Protein AF-A0A6N7W772-F1 (afdb_monomer_lite)

Radius of gyration: 26.62 Å; chains: 1; bounding box: 59×21×72 Å

pLDDT: mean 86.13, std 7.12, range [49.28, 94.75]

Foldseek 3Di:
DDWDKDKAADFDDQWDDDPFKIKGKDDWDWDQDPVRDIIIIIIIDMDTPVVVVVVVVVCPDPVNVVVVVVVVVVVVVVVVVVVVVVVVVVVVVVVVVVVVVVVVVVVVVVVVD

Secondary structure (DSSP, 8-state):
---EEEEESSPPPSEEE-SSEEEEEEEEEEEE-TTS-EEEEEEEEEEEHHHHHHHHHHHTSHHHHHHHHHHHHHHHHHHHHHHHHHHHHHHHHHHHHHHHHHHHHHHHHHTT-

Structure (mmCIF, N/CA/C/O backbone):
data_AF-A0A6N7W772-F1
#
_entry.id   AF-A0A6N7W772-F1
#
loop_
_atom_site.group_PDB
_atom_site.id
_atom_site.type_symbol
_atom_site.label_atom_id
_atom_site.label_alt_id
_atom_site.label_comp_id
_atom_site.label_asym_id
_atom_site.label_entity_id
_atom_site.label_seq_id
_atom_site.pdbx_PDB_ins_code
_atom_site.Cartn_x
_atom_site.Cartn_y
_atom_site.Cartn_z
_atom_site.occupancy
_atom_site.B_iso_or_equiv
_atom_site.auth_seq_id
_atom_site.auth_comp_id
_atom_site.auth_asym_id
_atom_site.auth_atom_id
_atom_site.pdbx_PDB_model_num
ATOM 1 N N . MET A 1 1 ? -3.719 -13.166 11.647 1.00 60.56 1 MET A N 1
ATOM 2 C CA . MET A 1 1 ? -4.824 -12.605 10.830 1.00 60.56 1 MET A CA 1
ATOM 3 C C . MET A 1 1 ? -4.347 -12.460 9.389 1.00 60.56 1 MET A C 1
ATOM 5 O O . MET A 1 1 ? -3.179 -12.139 9.218 1.00 60.56 1 MET A O 1
ATOM 9 N N . LYS A 1 2 ? -5.184 -12.736 8.378 1.00 83.44 2 LYS A N 1
ATOM 10 C CA . LYS A 1 2 ? -4.795 -12.718 6.951 1.00 83.44 2 LYS A CA 1
ATOM 11 C C . LYS A 1 2 ? -5.613 -11.680 6.177 1.00 83.44 2 LYS A C 1
ATOM 13 O O . LYS A 1 2 ? -6.793 -11.506 6.467 1.00 83.44 2 LYS A O 1
ATOM 18 N N . TRP A 1 3 ? -4.976 -11.016 5.218 1.00 91.00 3 TRP A N 1
ATOM 19 C CA . TRP A 1 3 ? -5.642 -10.174 4.223 1.00 91.00 3 TRP A CA 1
ATOM 20 C C . TRP A 1 3 ? -6.392 -11.058 3.221 1.00 91.00 3 TRP A C 1
ATOM 22 O O . TRP A 1 3 ? -5.914 -12.144 2.887 1.00 91.00 3 TRP A O 1
ATOM 32 N N . LYS A 1 4 ? -7.562 -10.611 2.760 1.00 93.81 4 LYS A N 1
ATOM 33 C CA . LYS A 1 4 ? -8.347 -11.278 1.709 1.00 93.81 4 LYS A CA 1
ATOM 34 C C . LYS A 1 4 ? -8.499 -10.351 0.509 1.00 93.81 4 LYS A C 1
ATOM 36 O O . LYS A 1 4 ? -8.689 -9.154 0.687 1.00 93.81 4 LYS A O 1
ATOM 41 N N . T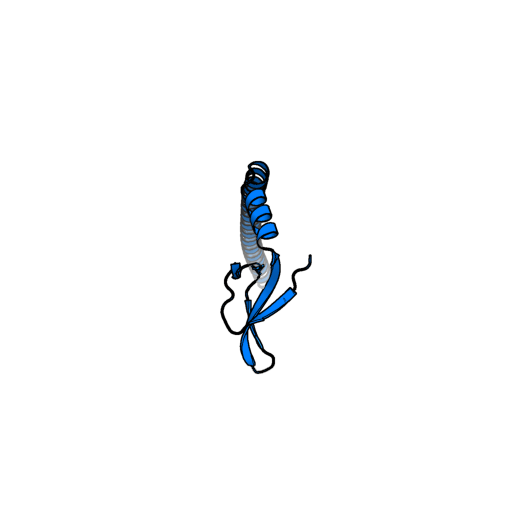HR A 1 5 ? -8.464 -10.893 -0.700 1.00 93.94 5 THR A N 1
ATOM 42 C CA . THR A 1 5 ? -8.802 -10.130 -1.907 1.00 93.94 5 THR A CA 1
ATOM 43 C C . THR A 1 5 ? -10.319 -10.041 -2.045 1.00 93.94 5 THR A C 1
ATOM 45 O O . THR A 1 5 ? -11.016 -11.048 -1.914 1.00 93.94 5 THR A O 1
ATOM 48 N N . VAL A 1 6 ? -10.828 -8.839 -2.294 1.00 93.44 6 VAL A N 1
ATOM 49 C CA . VAL A 1 6 ? -12.250 -8.531 -2.461 1.00 93.44 6 VAL A CA 1
ATOM 50 C C . VAL A 1 6 ? -12.435 -7.766 -3.767 1.00 93.44 6 VAL A C 1
ATOM 52 O O . VAL A 1 6 ? -11.590 -6.954 -4.141 1.00 93.44 6 VAL A O 1
ATOM 55 N N . ILE A 1 7 ? -13.547 -8.035 -4.453 1.00 93.31 7 ILE A N 1
ATOM 56 C CA . ILE A 1 7 ? -13.987 -7.276 -5.622 1.00 93.31 7 ILE A CA 1
ATOM 57 C C . ILE A 1 7 ? -15.216 -6.462 -5.216 1.00 93.31 7 ILE A C 1
ATOM 59 O O . ILE A 1 7 ? -16.172 -7.021 -4.678 1.00 93.31 7 ILE A O 1
ATOM 63 N N . GLY A 1 8 ? -15.185 -5.151 -5.449 1.00 90.69 8 GLY A N 1
ATOM 64 C CA . GLY A 1 8 ? -16.295 -4.241 -5.170 1.00 90.69 8 GLY A CA 1
ATOM 65 C C . GLY A 1 8 ? -16.608 -3.328 -6.350 1.00 90.69 8 GLY A C 1
ATOM 66 O O . GLY A 1 8 ? -15.727 -2.987 -7.130 1.00 90.69 8 GLY A O 1
ATOM 67 N N . TYR A 1 9 ? -17.863 -2.903 -6.467 1.00 90.31 9 TYR A N 1
ATOM 68 C CA . TYR A 1 9 ? -18.332 -2.029 -7.555 1.00 90.31 9 TYR A CA 1
ATOM 69 C C . TYR A 1 9 ? -18.263 -0.534 -7.213 1.00 90.31 9 TYR A C 1
ATOM 71 O O . TYR A 1 9 ? -18.664 0.321 -7.995 1.00 90.31 9 TYR A O 1
ATOM 79 N N . THR A 1 10 ? -17.736 -0.210 -6.036 1.00 87.44 10 THR A N 1
ATOM 80 C CA . THR A 1 10 ? -17.495 1.155 -5.573 1.00 87.44 10 THR A CA 1
ATOM 81 C C . THR A 1 10 ? -16.029 1.315 -5.226 1.00 87.44 10 THR A C 1
ATOM 83 O O . THR A 1 10 ? -15.392 0.362 -4.774 1.00 87.44 10 THR A O 1
ATOM 86 N N . GLU A 1 11 ? -15.509 2.526 -5.399 1.00 88.56 11 GLU A N 1
ATOM 87 C CA . GLU A 1 11 ? -14.145 2.845 -4.996 1.00 88.56 11 GLU A CA 1
ATOM 88 C C . GLU A 1 11 ? -13.963 2.570 -3.491 1.00 88.56 11 GLU A C 1
ATOM 90 O O . GLU A 1 11 ? -14.730 3.091 -2.669 1.00 88.56 11 GLU A O 1
ATOM 95 N N . PRO A 1 12 ? -13.008 1.704 -3.108 1.00 87.38 12 PRO A N 1
ATOM 96 C CA . PRO A 1 12 ? -12.822 1.334 -1.717 1.00 87.38 12 PRO A CA 1
ATOM 97 C C . PRO A 1 12 ? -12.231 2.507 -0.936 1.00 87.38 12 PRO A C 1
ATOM 99 O O . PRO A 1 12 ? -11.179 3.042 -1.274 1.00 87.38 12 PRO A O 1
ATOM 102 N N . LYS A 1 13 ? -12.882 2.869 0.169 1.00 87.00 13 LYS A N 1
ATOM 103 C CA . LYS A 1 13 ? -12.294 3.784 1.154 1.00 87.00 13 LYS A CA 1
ATOM 104 C C . LYS A 1 13 ? -11.229 3.050 1.966 1.00 87.00 13 LYS A C 1
ATOM 106 O O . LYS A 1 13 ? -11.437 1.888 2.317 1.00 87.00 13 LYS A O 1
ATOM 111 N N . ALA A 1 14 ? -10.139 3.745 2.298 1.00 79.00 14 ALA A N 1
ATOM 112 C CA . ALA A 1 14 ? -8.991 3.185 3.019 1.00 79.00 14 ALA A CA 1
ATOM 113 C C . ALA A 1 14 ? -9.377 2.525 4.357 1.00 79.00 14 ALA A C 1
ATOM 115 O O . ALA A 1 14 ? -8.853 1.465 4.701 1.00 79.00 14 ALA A O 1
ATOM 116 N N . VAL A 1 15 ? -10.336 3.118 5.078 1.00 87.38 15 VAL A N 1
ATOM 117 C CA . VAL A 1 15 ? -10.877 2.584 6.333 1.00 87.38 15 VAL A CA 1
ATOM 118 C C . VAL A 1 15 ? -12.392 2.763 6.362 1.00 87.38 15 VAL A C 1
ATOM 120 O O . VAL A 1 15 ? -12.905 3.843 6.064 1.00 87.38 15 VAL A O 1
ATOM 123 N N . GLU A 1 16 ? -13.114 1.712 6.744 1.00 85.75 16 GLU A N 1
ATOM 124 C CA . GLU A 1 16 ? -14.549 1.767 7.027 1.00 85.75 16 GLU A CA 1
ATOM 125 C C . GLU A 1 16 ? -14.828 1.255 8.441 1.00 85.75 16 GLU A C 1
ATOM 127 O O . GLU A 1 16 ? -14.444 0.141 8.800 1.00 85.75 16 GLU A O 1
ATOM 132 N N . VAL A 1 17 ? -15.489 2.086 9.250 1.00 84.94 17 VAL A N 1
ATOM 133 C CA . VAL A 1 17 ? -15.712 1.834 10.677 1.00 84.94 17 VAL A CA 1
ATOM 134 C C . VAL A 1 17 ? -17.187 1.535 10.929 1.00 84.94 17 VAL A C 1
ATOM 136 O O . VAL A 1 17 ? -18.057 2.372 10.695 1.00 84.94 17 VAL A O 1
ATOM 139 N N . GLY A 1 18 ? -17.465 0.335 11.431 1.00 84.12 18 GLY A N 1
ATOM 140 C CA . GLY A 1 18 ? -18.741 -0.045 12.031 1.00 84.12 18 GLY A CA 1
ATOM 141 C C . GLY A 1 18 ? -18.711 0.077 13.559 1.00 84.12 18 GLY A C 1
ATOM 142 O O . GLY A 1 18 ? -17.683 0.378 14.157 1.00 84.12 18 GLY A O 1
ATOM 143 N N . LYS A 1 19 ? -19.839 -0.215 14.223 1.00 86.62 19 LYS A N 1
ATOM 144 C CA . LYS A 1 19 ? -19.983 -0.061 15.690 1.00 86.62 19 LYS A CA 1
ATOM 145 C C . LYS A 1 19 ? -18.953 -0.841 16.520 1.00 86.62 19 LYS A C 1
ATOM 147 O O . LYS A 1 19 ? -18.618 -0.415 17.616 1.00 86.62 19 LYS A O 1
ATOM 152 N N . THR A 1 20 ? -18.501 -1.997 16.038 1.00 89.06 20 THR A N 1
ATOM 153 C CA . THR A 1 20 ? -17.591 -2.898 16.773 1.00 89.06 20 THR A CA 1
ATOM 154 C C . THR A 1 20 ? -16.425 -3.398 15.923 1.00 89.06 20 THR A C 1
ATOM 156 O O . THR A 1 20 ? -15.592 -4.170 16.395 1.00 89.06 20 THR A O 1
ATOM 159 N N . THR A 1 21 ? -16.377 -3.026 14.647 1.00 90.94 21 THR A N 1
ATOM 160 C CA . THR A 1 21 ? -15.498 -3.638 13.649 1.00 90.94 21 THR A CA 1
ATOM 161 C C . THR A 1 21 ? -15.018 -2.582 12.674 1.00 90.94 21 THR A C 1
ATOM 163 O O . THR A 1 21 ? -15.800 -1.739 12.246 1.00 90.94 21 THR A O 1
ATOM 166 N N . VAL A 1 22 ? -13.752 -2.676 12.295 1.00 91.12 22 VAL A N 1
ATOM 167 C CA . VAL A 1 22 ? -13.107 -1.836 11.294 1.00 91.12 22 VAL A CA 1
ATOM 168 C C . VAL A 1 22 ? -12.637 -2.713 10.138 1.00 91.12 22 VAL A C 1
ATOM 170 O O . VAL A 1 22 ? -12.120 -3.815 10.347 1.00 91.12 22 VAL A O 1
ATOM 173 N N . TYR A 1 23 ? -12.819 -2.219 8.917 1.00 90.81 23 TYR A N 1
ATOM 174 C CA . TYR A 1 23 ? -12.290 -2.818 7.698 1.00 90.81 23 TYR A CA 1
ATOM 175 C C . TYR A 1 23 ? -11.180 -1.929 7.142 1.00 90.81 23 TYR A C 1
ATOM 177 O O . TYR A 1 23 ? -11.428 -0.781 6.772 1.00 90.81 23 TYR A O 1
ATOM 185 N N . LEU A 1 24 ? -9.963 -2.467 7.083 1.00 90.25 24 LEU A N 1
ATOM 186 C CA . LEU A 1 24 ? -8.817 -1.837 6.430 1.00 90.25 24 LEU A CA 1
ATOM 187 C C . LEU A 1 24 ? -8.729 -2.327 4.990 1.00 90.25 24 LEU A C 1
ATOM 189 O O . LEU A 1 24 ? -8.813 -3.537 4.762 1.00 90.25 24 LEU A O 1
ATOM 193 N N . ARG A 1 25 ? -8.535 -1.413 4.036 1.00 92.12 25 ARG A N 1
ATOM 194 C CA . ARG A 1 25 ? -8.432 -1.734 2.606 1.00 92.12 25 ARG A CA 1
ATOM 195 C C . ARG A 1 25 ? -7.157 -1.153 1.999 1.00 92.12 25 ARG A C 1
ATOM 197 O O . ARG A 1 25 ? -6.820 -0.005 2.270 1.00 92.12 25 ARG A O 1
ATOM 204 N N . ARG A 1 26 ? -6.454 -1.934 1.172 1.00 90.00 26 ARG A N 1
ATOM 205 C CA . ARG A 1 26 ? -5.214 -1.521 0.482 1.00 90.00 26 ARG A CA 1
ATOM 206 C C . ARG A 1 26 ? -5.108 -2.112 -0.926 1.00 90.00 26 ARG A C 1
ATOM 208 O O . ARG A 1 26 ? -5.875 -3.006 -1.278 1.00 90.00 26 ARG A O 1
ATOM 215 N N . ASN A 1 27 ? -4.137 -1.635 -1.708 1.00 90.31 27 ASN A N 1
ATOM 216 C CA . ASN A 1 27 ? -3.831 -2.121 -3.063 1.00 90.31 27 ASN A CA 1
ATOM 217 C C . ASN A 1 27 ? -5.037 -2.062 -4.024 1.00 90.31 27 ASN A C 1
ATOM 219 O O . ASN A 1 27 ? -5.292 -3.000 -4.777 1.00 90.31 27 ASN A O 1
ATOM 223 N N . ALA A 1 28 ? -5.807 -0.971 -3.971 1.00 91.38 28 ALA A N 1
ATOM 224 C CA . ALA A 1 28 ? -6.996 -0.801 -4.798 1.00 91.38 28 ALA A CA 1
ATOM 225 C C . ALA A 1 28 ? -6.633 -0.576 -6.272 1.00 91.38 28 ALA A C 1
ATOM 227 O O . ALA A 1 28 ? -5.918 0.363 -6.613 1.00 91.38 28 ALA A O 1
ATOM 228 N N . THR A 1 29 ? -7.161 -1.424 -7.152 1.00 93.06 29 THR A N 1
ATOM 229 C CA . THR A 1 29 ? -6.927 -1.369 -8.600 1.00 93.06 29 THR A CA 1
ATOM 230 C C . THR A 1 29 ? -8.238 -1.515 -9.362 1.00 93.06 29 THR A C 1
ATOM 232 O O . THR A 1 29 ? -9.093 -2.322 -8.990 1.00 93.06 29 THR A O 1
ATOM 235 N N . LYS A 1 30 ? -8.415 -0.731 -10.432 1.00 94.25 30 LYS A N 1
ATOM 236 C CA . LYS A 1 30 ? -9.558 -0.880 -11.344 1.00 94.25 30 LYS A CA 1
ATOM 237 C C . LYS A 1 30 ? -9.351 -2.114 -12.215 1.00 94.25 30 LYS A C 1
ATOM 239 O O . LYS A 1 30 ? -8.299 -2.261 -12.832 1.00 94.25 30 LYS A O 1
ATOM 244 N N . ILE A 1 31 ? -10.360 -2.972 -12.280 1.00 93.50 31 ILE A N 1
ATOM 245 C CA . ILE A 1 31 ? -10.369 -4.199 -13.077 1.00 93.50 31 ILE A CA 1
ATOM 246 C C . ILE A 1 31 ? -11.692 -4.334 -13.837 1.00 93.50 31 ILE A C 1
ATOM 248 O O . ILE A 1 31 ? -12.695 -3.716 -13.481 1.00 93.50 31 ILE A O 1
ATOM 252 N N . LYS A 1 32 ? -11.698 -5.180 -14.868 1.00 94.06 32 LYS A N 1
ATOM 253 C CA . LYS A 1 32 ? -12.931 -5.699 -15.464 1.00 94.06 32 LYS A CA 1
ATOM 254 C C . LYS A 1 32 ? -13.298 -7.008 -14.774 1.00 94.06 32 LYS A C 1
ATOM 256 O O . LYS A 1 32 ? -12.439 -7.880 -14.632 1.00 94.06 32 LYS A O 1
ATOM 261 N N . ASP A 1 33 ? -14.538 -7.132 -14.312 1.00 90.50 33 ASP A N 1
ATOM 262 C CA . ASP A 1 33 ? -15.020 -8.386 -13.734 1.00 90.50 33 ASP A CA 1
ATOM 263 C C . ASP A 1 33 ? -15.258 -9.458 -14.820 1.00 90.50 33 ASP A C 1
ATOM 265 O O . ASP A 1 33 ? -15.063 -9.226 -16.015 1.00 90.50 33 ASP A O 1
ATOM 269 N N . LYS A 1 34 ? -15.665 -10.664 -14.406 1.00 88.19 34 LYS A N 1
ATOM 270 C CA . LYS A 1 34 ? -15.910 -11.793 -15.324 1.00 88.19 34 LYS A CA 1
ATOM 271 C C . LYS A 1 34 ? -17.052 -11.541 -16.317 1.00 88.19 34 LYS A C 1
ATOM 273 O O . LYS A 1 34 ? -17.152 -12.263 -17.304 1.00 88.19 34 LYS A O 1
ATOM 278 N N . GLU A 1 35 ? -17.894 -10.550 -16.052 1.00 89.12 35 GLU A N 1
ATOM 279 C CA . GLU A 1 35 ? -19.036 -10.151 -16.874 1.00 89.12 35 GLU A CA 1
ATOM 280 C C . GLU A 1 35 ? -18.720 -8.894 -17.712 1.00 89.12 35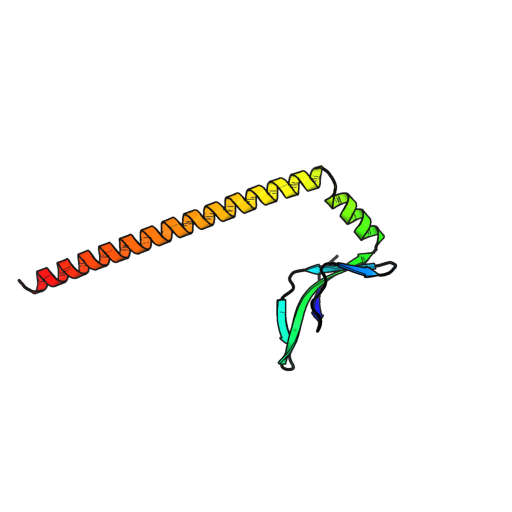 GLU A C 1
ATOM 282 O O . GLU A 1 35 ? -19.539 -8.467 -18.521 1.00 89.12 35 GLU A O 1
ATOM 287 N N . GLY A 1 36 ? -17.510 -8.332 -17.578 1.00 89.31 36 GLY A N 1
ATOM 288 C CA . GLY A 1 36 ? -17.041 -7.158 -18.317 1.00 89.31 36 GLY A CA 1
ATOM 289 C C . GLY A 1 36 ? -17.400 -5.813 -17.674 1.00 89.31 36 GLY A C 1
ATOM 290 O O . GLY A 1 36 ? -17.150 -4.763 -18.277 1.00 89.31 36 GLY A O 1
ATOM 291 N N . ASN A 1 37 ? -17.945 -5.816 -16.458 1.00 91.38 37 ASN A N 1
ATOM 292 C CA . ASN A 1 37 ? -18.293 -4.602 -15.726 1.00 91.38 37 ASN A CA 1
ATOM 293 C C . ASN A 1 37 ? -17.058 -3.976 -15.068 1.00 91.38 37 ASN A C 1
ATOM 295 O O . ASN A 1 37 ? -16.088 -4.662 -14.736 1.00 91.38 37 ASN A O 1
ATOM 299 N N . ASP A 1 38 ? -17.099 -2.658 -14.867 1.00 94.38 38 ASP A N 1
ATOM 300 C CA . ASP A 1 38 ? -16.070 -1.950 -14.104 1.00 94.38 38 ASP A CA 1
ATOM 301 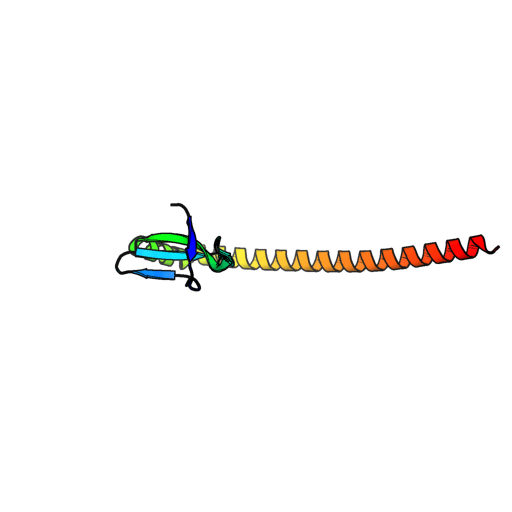C C . ASP A 1 38 ? -16.174 -2.296 -12.617 1.00 94.38 38 ASP A C 1
ATOM 303 O O . ASP A 1 38 ? -17.221 -2.118 -11.993 1.00 94.38 38 ASP A O 1
ATOM 307 N N . ALA A 1 39 ? -15.071 -2.770 -12.045 1.00 94.75 39 ALA A N 1
ATOM 308 C CA . ALA A 1 39 ? -14.972 -3.126 -10.639 1.00 94.75 39 ALA A CA 1
ATOM 309 C C . ALA A 1 39 ? -13.607 -2.731 -10.060 1.00 94.75 39 ALA A C 1
ATOM 311 O O . ALA A 1 39 ? -12.672 -2.351 -10.766 1.00 94.75 39 ALA A O 1
ATOM 312 N N . TRP A 1 40 ? -13.492 -2.836 -8.744 1.00 94.69 40 TRP A N 1
ATOM 313 C CA . TRP A 1 40 ? -12.276 -2.592 -7.985 1.00 94.69 40 TRP A CA 1
ATOM 314 C C . TRP A 1 40 ? -11.835 -3.869 -7.290 1.00 94.69 40 TRP A C 1
ATOM 316 O O . TRP A 1 40 ? -12.619 -4.466 -6.557 1.00 94.69 40 TRP A O 1
ATOM 326 N N . SER A 1 41 ? -10.575 -4.254 -7.476 1.00 93.62 41 SER A N 1
ATOM 327 C CA . SER A 1 41 ? -9.916 -5.310 -6.709 1.00 93.62 41 SER A CA 1
ATOM 328 C C . SER A 1 41 ? -9.054 -4.679 -5.624 1.00 93.62 41 SER A C 1
ATOM 330 O O . SER A 1 41 ? -8.245 -3.797 -5.915 1.00 93.62 41 SER A O 1
ATOM 332 N N . TYR A 1 42 ? -9.224 -5.113 -4.378 1.00 94.38 42 TYR A N 1
ATOM 333 C CA . TYR A 1 42 ? -8.453 -4.625 -3.234 1.00 94.38 42 TYR A CA 1
ATOM 334 C C . TYR A 1 42 ? -8.251 -5.721 -2.188 1.00 94.38 42 TYR A C 1
ATOM 336 O O . TYR A 1 42 ? -8.985 -6.707 -2.131 1.00 94.38 42 TYR A O 1
ATOM 344 N N . GLU A 1 43 ? -7.246 -5.545 -1.337 1.00 94.38 43 GLU A N 1
ATOM 345 C CA . GLU A 1 43 ? -7.057 -6.373 -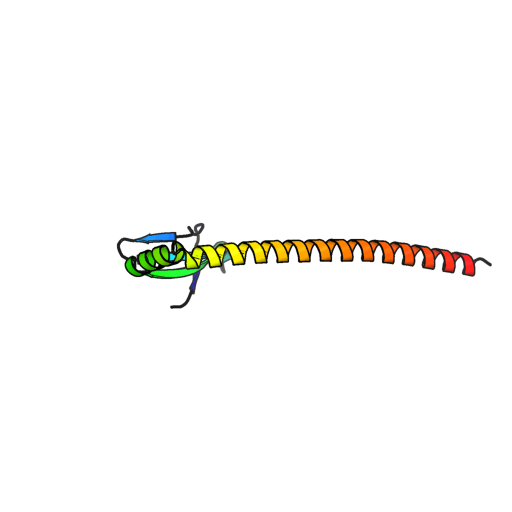0.151 1.00 94.38 43 GLU A CA 1
ATOM 346 C C . GLU A 1 43 ? -7.823 -5.770 1.025 1.00 94.38 43 GLU A C 1
ATOM 348 O O . GLU A 1 43 ? -7.661 -4.592 1.325 1.00 94.38 43 GLU A O 1
ATOM 353 N N . GLU A 1 44 ? -8.620 -6.577 1.719 1.00 93.81 44 GLU A N 1
ATOM 354 C CA . GLU A 1 44 ? -9.386 -6.183 2.897 1.00 93.81 44 GLU A CA 1
ATOM 355 C C . GLU A 1 44 ? -8.974 -7.011 4.119 1.00 93.81 44 GLU A C 1
ATOM 357 O O . GLU A 1 44 ? -8.755 -8.225 4.040 1.00 93.81 44 GLU A O 1
ATOM 362 N N . ARG A 1 45 ? -8.920 -6.360 5.281 1.00 91.44 45 ARG A N 1
ATOM 363 C CA . ARG A 1 45 ? -8.783 -7.009 6.584 1.00 91.44 45 ARG A CA 1
ATOM 364 C C . ARG A 1 45 ? -9.833 -6.473 7.544 1.00 91.44 45 ARG A C 1
ATOM 366 O O . ARG A 1 45 ? -9.933 -5.270 7.753 1.00 91.44 45 ARG A O 1
ATOM 373 N N . GLN A 1 46 ? -10.549 -7.392 8.178 1.00 91.62 46 GLN A N 1
ATOM 374 C CA . GLN A 1 46 ? -11.444 -7.096 9.288 1.00 91.62 46 GLN A CA 1
ATOM 375 C C . GLN A 1 46 ? -10.672 -7.140 10.613 1.00 91.62 46 GLN A C 1
ATOM 377 O O . GLN A 1 46 ? -9.848 -8.035 10.828 1.00 91.62 46 GLN A O 1
ATOM 382 N N . MET A 1 47 ? -10.955 -6.195 11.501 1.00 90.88 47 MET A N 1
ATOM 383 C CA . MET A 1 47 ? -10.450 -6.155 12.873 1.00 90.88 47 MET A CA 1
ATOM 384 C C . MET A 1 47 ? -11.514 -5.600 13.814 1.00 90.88 47 MET A C 1
ATOM 386 O O . MET A 1 47 ? -12.419 -4.886 13.384 1.00 90.88 47 MET A O 1
ATOM 390 N N . SER A 1 48 ? -11.436 -5.940 15.096 1.00 91.75 48 SER A N 1
ATOM 391 C CA . SER A 1 48 ? -12.294 -5.302 16.094 1.00 91.75 48 SER A CA 1
ATOM 392 C C . SER A 1 48 ? -11.875 -3.848 16.320 1.00 91.75 48 SER A C 1
ATOM 394 O O . SER A 1 48 ? -10.720 -3.484 16.100 1.00 91.75 48 SER A O 1
ATOM 396 N N . LEU A 1 49 ? -12.809 -3.012 16.779 1.00 89.69 49 LEU A N 1
ATOM 397 C CA . LEU A 1 49 ? -12.507 -1.609 17.082 1.00 89.69 49 LEU A CA 1
ATOM 398 C C . LEU A 1 49 ? -11.393 -1.479 18.137 1.00 89.69 49 LEU A C 1
ATOM 400 O O . LEU A 1 49 ? -10.471 -0.699 17.949 1.00 89.69 49 LEU A O 1
ATOM 404 N N . ALA A 1 50 ? -11.405 -2.325 19.170 1.00 89.38 50 ALA A N 1
ATOM 405 C CA . ALA A 1 50 ? -10.369 -2.336 20.205 1.00 89.38 50 ALA A CA 1
ATOM 406 C C . ALA A 1 50 ? -8.978 -2.736 19.670 1.00 89.38 50 ALA A C 1
ATOM 408 O O . ALA A 1 50 ? -7.954 -2.271 20.161 1.00 89.38 50 ALA A O 1
ATOM 409 N N . GLU A 1 51 ? -8.913 -3.621 18.670 1.00 88.25 51 GLU A N 1
ATOM 410 C CA . GLU A 1 51 ? -7.648 -3.944 17.997 1.00 88.25 51 GLU A CA 1
ATOM 411 C C . GLU A 1 51 ? -7.171 -2.799 17.107 1.00 88.25 51 GLU A C 1
ATOM 413 O O . GLU A 1 51 ? -5.967 -2.581 16.997 1.00 88.25 51 GLU A O 1
ATOM 418 N N . TYR A 1 52 ? -8.101 -2.076 16.481 1.00 87.62 52 TYR A N 1
ATOM 419 C CA . TYR A 1 52 ? -7.789 -0.900 15.679 1.00 87.62 52 TYR A CA 1
ATOM 420 C C . TYR A 1 52 ? -7.256 0.250 16.540 1.00 87.62 52 TYR A C 1
ATOM 422 O O . TYR A 1 52 ? -6.250 0.847 16.183 1.00 87.62 52 TYR A O 1
ATOM 430 N N . GLU A 1 53 ? -7.861 0.508 17.699 1.00 87.62 53 GLU A N 1
ATOM 431 C CA . GLU A 1 53 ? -7.382 1.514 18.658 1.00 87.62 53 GLU A CA 1
ATOM 432 C C . GLU A 1 53 ? -5.957 1.198 19.128 1.00 87.62 53 GLU A C 1
ATOM 434 O O . GLU A 1 53 ? -5.076 2.045 19.031 1.00 87.62 53 GLU A O 1
ATOM 439 N N . LYS A 1 54 ? -5.679 -0.058 19.502 1.00 87.25 54 LYS A N 1
ATOM 440 C CA . LYS A 1 54 ? -4.313 -0.500 19.838 1.00 87.25 54 LYS A CA 1
ATOM 441 C C . LYS A 1 54 ? -3.333 -0.364 18.675 1.00 87.25 54 LYS A C 1
ATOM 443 O O . LYS A 1 54 ? -2.151 -0.113 18.883 1.00 87.25 54 LYS A O 1
ATOM 448 N N . TYR A 1 55 ? -3.801 -0.595 17.451 1.00 83.31 55 TYR A N 1
ATOM 449 C CA . TYR A 1 55 ? -2.987 -0.406 16.256 1.00 83.31 55 TYR A CA 1
ATOM 450 C C . TYR A 1 55 ? -2.654 1.075 16.040 1.00 83.31 55 TYR A C 1
ATOM 452 O O . TYR A 1 55 ? -1.506 1.379 15.733 1.00 83.31 55 TYR A O 1
ATOM 460 N N . LEU A 1 56 ? -3.612 1.983 16.242 1.00 84.50 56 LEU A N 1
ATOM 461 C CA . LEU A 1 56 ? -3.371 3.425 16.174 1.00 84.50 56 LEU A CA 1
ATOM 462 C C . LEU A 1 56 ? -2.380 3.880 17.250 1.00 84.50 56 LEU A C 1
ATOM 464 O O . LEU A 1 56 ? -1.413 4.552 16.919 1.00 84.50 56 LEU A O 1
ATOM 468 N N . GLU A 1 57 ? -2.545 3.428 18.495 1.00 86.44 57 GLU A N 1
ATOM 469 C CA . GLU A 1 57 ? -1.597 3.722 19.580 1.00 86.44 57 GLU A CA 1
ATOM 470 C C . GLU A 1 57 ? -0.175 3.247 19.247 1.00 86.44 57 GLU A C 1
ATOM 472 O O . GLU A 1 57 ? 0.801 3.946 19.512 1.00 86.44 57 GLU A O 1
ATOM 477 N N . LEU A 1 58 ? -0.040 2.068 18.628 1.00 84.12 58 LEU A N 1
ATOM 478 C CA . LEU A 1 58 ? 1.257 1.565 18.178 1.00 84.12 58 LEU A CA 1
ATOM 479 C C . LEU A 1 58 ? 1.837 2.427 17.049 1.00 84.12 58 LEU A C 1
ATOM 481 O O . LEU A 1 58 ? 3.032 2.707 17.055 1.00 84.12 58 LEU A O 1
ATOM 485 N N . MET A 1 59 ? 1.012 2.844 16.088 1.00 78.75 59 MET A N 1
ATOM 486 C CA . MET A 1 59 ? 1.438 3.699 14.975 1.00 78.75 59 MET A CA 1
ATOM 487 C C . MET A 1 59 ? 1.858 5.099 15.437 1.00 78.75 59 MET A C 1
ATOM 489 O O . MET A 1 59 ? 2.736 5.696 14.824 1.00 78.75 59 MET A O 1
ATOM 493 N N . GLU A 1 60 ? 1.269 5.598 16.522 1.00 82.69 60 GLU A N 1
ATOM 494 C CA . GLU A 1 60 ? 1.617 6.878 17.150 1.00 82.69 60 GLU A CA 1
ATOM 495 C C . GLU A 1 60 ? 2.768 6.764 18.167 1.00 82.69 60 GLU A C 1
ATOM 497 O O . GLU A 1 60 ? 3.223 7.777 18.703 1.00 82.69 60 GLU A O 1
ATOM 502 N N . SER A 1 61 ? 3.270 5.552 18.440 1.00 85.81 61 SER A N 1
ATOM 503 C CA . SER A 1 61 ? 4.392 5.371 19.365 1.00 85.81 61 SER A CA 1
ATOM 504 C C . SER A 1 61 ? 5.674 6.036 18.835 1.00 85.81 61 SER A C 1
ATOM 506 O O . SER A 1 61 ? 5.971 5.935 17.638 1.00 85.81 61 SER A O 1
ATOM 508 N N . PRO A 1 62 ? 6.482 6.677 19.705 1.00 82.44 62 PRO A N 1
ATOM 509 C CA . PRO A 1 62 ? 7.743 7.305 19.307 1.00 82.44 62 PRO A CA 1
ATOM 510 C C . PRO A 1 62 ? 8.683 6.346 18.570 1.00 82.44 62 PRO A C 1
ATOM 512 O O . PRO A 1 62 ? 9.340 6.730 17.607 1.00 82.44 62 PRO A O 1
ATOM 515 N N . GLU A 1 63 ? 8.728 5.083 18.993 1.00 83.12 63 GLU A N 1
ATOM 516 C CA . GLU A 1 63 ? 9.542 4.051 18.363 1.00 83.12 63 GLU A CA 1
ATOM 517 C C . GLU A 1 63 ? 9.082 3.763 16.931 1.00 83.12 63 GLU A C 1
ATOM 519 O O . GLU A 1 63 ? 9.919 3.642 16.036 1.00 83.12 63 GLU A O 1
ATOM 524 N N . MET A 1 64 ? 7.769 3.680 16.692 1.00 83.06 64 MET A N 1
ATOM 525 C CA . MET A 1 64 ? 7.237 3.443 15.351 1.00 83.06 64 MET A CA 1
ATOM 526 C C . MET A 1 64 ? 7.431 4.659 14.446 1.00 83.06 64 MET A C 1
ATOM 528 O O . MET A 1 64 ? 7.779 4.481 13.282 1.00 83.06 64 MET A O 1
ATOM 532 N N . LEU A 1 65 ? 7.301 5.879 14.974 1.00 84.38 65 LEU A N 1
ATOM 533 C CA . LEU A 1 65 ? 7.604 7.106 14.231 1.00 84.38 65 LEU A CA 1
ATOM 534 C C . LEU A 1 65 ? 9.072 7.150 13.782 1.00 84.38 65 LEU A C 1
ATOM 536 O O . LEU A 1 65 ? 9.336 7.423 12.616 1.00 84.38 65 LEU A O 1
ATOM 540 N N . ILE A 1 66 ? 10.017 6.786 14.658 1.00 86.31 66 ILE A N 1
ATOM 541 C CA . ILE A 1 66 ? 11.445 6.688 14.299 1.00 86.31 66 ILE A CA 1
ATOM 542 C C . ILE A 1 66 ? 11.673 5.619 13.220 1.00 86.31 66 ILE A C 1
ATOM 544 O O . ILE A 1 66 ? 12.504 5.797 12.328 1.00 86.31 66 ILE A O 1
ATOM 548 N N . ILE A 1 67 ? 10.971 4.485 13.298 1.00 85.25 67 ILE A N 1
ATOM 549 C CA . ILE A 1 67 ? 11.072 3.427 12.284 1.00 85.25 67 ILE A CA 1
ATOM 550 C C . ILE A 1 67 ? 10.520 3.914 10.939 1.00 85.25 67 ILE A C 1
ATOM 552 O O . ILE A 1 67 ? 11.156 3.665 9.917 1.00 85.25 67 ILE A O 1
ATOM 556 N N . LEU A 1 68 ? 9.376 4.604 10.933 1.00 81.75 68 LEU A N 1
ATOM 557 C CA . LEU A 1 68 ? 8.773 5.166 9.722 1.00 81.75 68 LEU A CA 1
ATOM 558 C C . LEU A 1 68 ? 9.684 6.216 9.084 1.00 81.75 68 LEU A C 1
ATOM 560 O O . LEU A 1 68 ? 9.953 6.117 7.894 1.00 81.75 68 LEU A O 1
ATOM 564 N N . GLU A 1 69 ? 10.237 7.139 9.872 1.00 84.12 69 GLU A N 1
ATOM 565 C CA . GLU A 1 69 ? 11.165 8.170 9.389 1.00 84.12 69 GLU A CA 1
ATOM 566 C C . GLU A 1 69 ? 12.419 7.550 8.752 1.00 84.12 69 GLU A C 1
ATOM 568 O O . GLU A 1 69 ? 12.836 7.931 7.660 1.00 84.12 69 GLU A O 1
ATOM 573 N N . ARG A 1 70 ? 13.000 6.525 9.389 1.00 84.31 70 ARG A N 1
ATOM 574 C CA . ARG A 1 70 ? 14.142 5.795 8.814 1.00 84.31 70 ARG A CA 1
ATOM 575 C C . ARG A 1 70 ? 13.787 5.075 7.522 1.00 84.31 70 ARG A C 1
ATOM 577 O O . ARG A 1 70 ? 14.622 5.011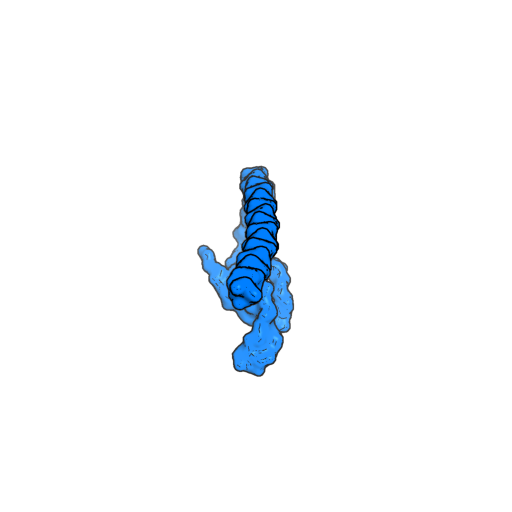 6.625 1.00 84.31 70 ARG A O 1
ATOM 584 N N . PHE A 1 71 ? 12.588 4.505 7.449 1.00 83.31 71 PHE A N 1
ATOM 585 C CA . PHE A 1 71 ? 12.122 3.818 6.253 1.00 83.31 71 PHE A CA 1
ATOM 586 C C . PHE A 1 71 ? 11.897 4.803 5.101 1.00 83.31 71 PHE A C 1
ATOM 588 O O . PHE A 1 71 ? 12.313 4.520 3.984 1.00 83.31 71 PHE A O 1
ATOM 595 N N . GLU A 1 72 ? 11.314 5.973 5.373 1.00 82.25 72 GLU A N 1
ATOM 596 C CA . GLU A 1 72 ? 11.129 7.036 4.379 1.00 82.25 72 GLU A CA 1
ATOM 597 C C . GLU A 1 72 ? 12.465 7.551 3.834 1.00 82.25 72 GLU A C 1
ATOM 599 O O . GLU A 1 72 ? 12.633 7.593 2.617 1.00 82.25 72 GLU A O 1
ATOM 604 N N . MET A 1 73 ? 13.445 7.843 4.701 1.00 84.94 73 MET A N 1
ATOM 605 C CA . MET A 1 73 ? 14.785 8.243 4.244 1.00 84.94 73 MET A CA 1
ATOM 606 C C . MET A 1 73 ? 15.441 7.162 3.377 1.00 84.94 73 MET A C 1
ATOM 608 O O . MET A 1 73 ? 16.051 7.465 2.358 1.00 84.94 73 MET A O 1
ATOM 612 N N . GLN A 1 74 ? 15.307 5.889 3.760 1.00 83.94 74 GLN A N 1
ATOM 613 C CA . GLN A 1 74 ? 15.884 4.788 2.991 1.00 83.94 74 GLN A CA 1
ATOM 614 C C . GLN A 1 74 ? 15.212 4.626 1.617 1.00 83.94 74 GLN A C 1
ATOM 616 O O . GLN A 1 74 ? 15.886 4.322 0.633 1.00 83.94 74 GLN A O 1
ATOM 621 N N . GLU A 1 75 ? 13.894 4.812 1.532 1.00 86.81 75 GLU A N 1
ATOM 622 C CA . GLU A 1 75 ? 13.170 4.779 0.258 1.00 86.81 75 GLU A CA 1
ATOM 623 C C . GLU A 1 75 ? 13.562 5.952 -0.650 1.00 86.81 75 GLU A C 1
ATOM 625 O O . GLU A 1 75 ? 13.734 5.750 -1.852 1.00 86.81 75 GLU A O 1
ATOM 630 N N . GLU A 1 76 ? 13.770 7.147 -0.091 1.00 85.44 76 GLU A N 1
ATOM 631 C CA . GLU A 1 76 ? 14.274 8.309 -0.832 1.00 85.44 76 GLU A CA 1
ATOM 632 C C . GLU A 1 76 ? 15.684 8.049 -1.388 1.00 85.44 76 GLU A C 1
ATOM 634 O O . GLU A 1 76 ? 15.909 8.183 -2.592 1.00 85.44 76 GLU A O 1
ATOM 639 N N . GLU A 1 77 ? 16.607 7.555 -0.555 1.00 86.06 77 GLU A N 1
ATOM 640 C CA . GLU A 1 77 ? 17.964 7.185 -0.982 1.00 86.06 77 GLU A CA 1
ATOM 641 C C . GLU A 1 77 ? 17.954 6.108 -2.082 1.00 86.06 77 GLU A C 1
ATOM 643 O O . GLU A 1 77 ? 18.719 6.178 -3.051 1.00 86.06 77 GLU A O 1
ATOM 648 N N . ASN A 1 78 ? 17.071 5.112 -1.966 1.00 85.75 78 ASN A N 1
ATOM 649 C CA . ASN A 1 78 ? 16.909 4.070 -2.978 1.00 85.75 78 ASN A CA 1
ATOM 650 C C . ASN A 1 78 ? 16.363 4.634 -4.298 1.00 85.75 78 ASN A C 1
ATOM 652 O O . ASN A 1 78 ? 16.838 4.252 -5.372 1.00 85.75 78 ASN A O 1
ATOM 656 N N . ALA A 1 79 ? 15.376 5.531 -4.238 1.00 85.56 79 ALA A N 1
ATOM 657 C CA . ALA A 1 79 ? 14.812 6.175 -5.419 1.00 85.56 79 ALA A CA 1
ATOM 658 C C . ALA A 1 79 ? 15.866 7.020 -6.152 1.00 85.56 79 ALA A C 1
ATOM 660 O O . ALA A 1 79 ? 16.009 6.903 -7.373 1.00 85.56 79 ALA A O 1
ATOM 661 N N . ASP A 1 80 ? 16.667 7.790 -5.414 1.00 86.50 80 ASP A N 1
ATOM 662 C CA . ASP A 1 80 ? 17.772 8.581 -5.961 1.00 86.50 80 ASP A CA 1
ATOM 663 C C . ASP A 1 80 ? 18.856 7.703 -6.592 1.00 86.50 80 ASP A C 1
ATOM 665 O O . ASP A 1 80 ? 19.362 7.998 -7.682 1.00 86.50 80 ASP A O 1
ATOM 669 N N . ALA A 1 81 ? 19.200 6.582 -5.954 1.00 87.25 81 ALA A N 1
ATOM 670 C CA . ALA A 1 81 ? 20.144 5.622 -6.512 1.00 87.25 81 ALA A CA 1
ATOM 671 C C . ALA A 1 81 ? 19.644 5.040 -7.846 1.00 87.25 81 ALA A C 1
ATOM 673 O O . ALA A 1 81 ? 20.416 4.946 -8.805 1.00 87.25 81 ALA A O 1
ATOM 674 N N . LEU A 1 82 ? 18.356 4.697 -7.939 1.00 87.38 82 LEU A N 1
ATOM 675 C CA . LEU A 1 82 ? 17.741 4.203 -9.174 1.00 87.38 8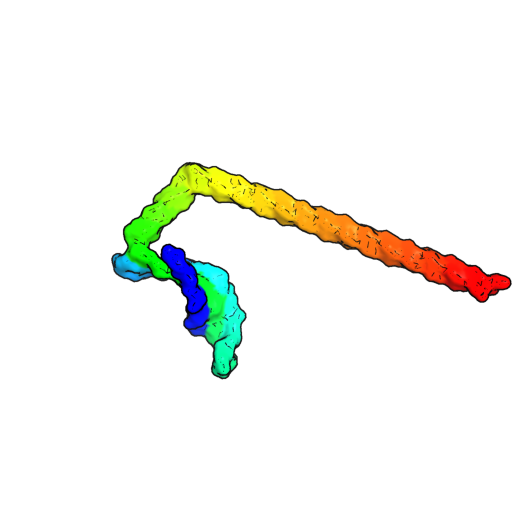2 LEU A CA 1
ATOM 676 C C . LEU A 1 82 ? 17.716 5.275 -10.272 1.00 87.38 82 LEU A C 1
ATOM 678 O O . LEU A 1 82 ? 18.050 4.980 -11.421 1.00 87.38 82 LEU A O 1
ATOM 682 N N . LEU A 1 83 ? 17.387 6.526 -9.936 1.00 89.19 83 LEU A N 1
ATOM 683 C CA . LEU A 1 83 ? 17.431 7.651 -10.878 1.00 89.19 83 LEU A CA 1
ATOM 684 C C . LEU A 1 83 ? 18.846 7.886 -11.421 1.00 89.19 83 LEU A C 1
ATOM 686 O O . LEU A 1 83 ? 19.031 8.041 -12.631 1.00 89.19 83 LEU A O 1
ATOM 690 N N . ASN A 1 84 ? 19.853 7.836 -10.549 1.00 88.56 84 ASN A N 1
ATOM 691 C CA . ASN A 1 84 ? 21.253 7.949 -10.948 1.00 88.56 84 ASN A CA 1
ATOM 692 C C . ASN A 1 84 ? 21.677 6.802 -11.874 1.00 88.56 84 ASN A C 1
ATOM 694 O O . ASN A 1 84 ? 22.322 7.048 -12.895 1.00 88.56 84 ASN A O 1
ATOM 698 N N . GLN A 1 85 ? 21.271 5.563 -11.581 1.00 87.00 85 GLN A N 1
ATOM 699 C CA . GLN A 1 85 ? 21.539 4.423 -12.462 1.00 87.00 85 GLN A CA 1
ATOM 700 C C . GLN A 1 85 ? 20.890 4.595 -13.839 1.00 87.00 85 GLN A C 1
ATOM 702 O O . GLN A 1 85 ? 21.555 4.372 -14.850 1.00 87.00 85 GLN A O 1
ATOM 707 N N . MET A 1 86 ? 19.636 5.057 -13.907 1.00 85.69 86 MET A N 1
ATOM 708 C CA . MET A 1 86 ? 18.975 5.332 -15.188 1.00 85.69 86 MET A CA 1
ATOM 709 C C . MET A 1 86 ? 19.704 6.412 -15.998 1.00 85.69 86 MET A C 1
ATOM 711 O O . MET A 1 86 ? 19.860 6.265 -17.210 1.00 85.69 86 MET A O 1
ATOM 715 N N . SER A 1 87 ? 20.196 7.470 -15.346 1.00 85.12 87 SER A N 1
ATOM 716 C CA . SER A 1 87 ? 20.970 8.535 -16.002 1.00 85.12 87 SER A CA 1
ATOM 717 C C . SER A 1 87 ? 22.303 8.024 -16.570 1.00 85.12 87 SER A C 1
ATOM 719 O O . SER A 1 87 ? 22.672 8.338 -17.708 1.00 85.12 87 SER A O 1
ATOM 721 N N . ILE A 1 88 ? 23.001 7.169 -15.814 1.00 86.69 88 ILE A N 1
ATOM 722 C CA . ILE A 1 88 ? 24.238 6.514 -16.264 1.00 86.69 88 ILE A CA 1
ATOM 723 C C . ILE A 1 88 ? 23.952 5.615 -17.472 1.00 86.69 88 ILE A C 1
ATOM 725 O O . ILE A 1 88 ? 24.648 5.716 -18.481 1.00 86.69 88 ILE A O 1
ATOM 729 N N . MET A 1 89 ? 22.899 4.793 -17.409 1.00 82.81 89 MET A N 1
ATOM 730 C CA . MET A 1 89 ? 22.504 3.917 -18.515 1.00 82.81 89 MET A CA 1
ATOM 731 C C . MET A 1 89 ? 22.138 4.705 -19.779 1.00 82.81 89 MET A C 1
ATOM 733 O O . MET A 1 89 ? 22.559 4.332 -20.871 1.00 82.81 89 MET A O 1
ATOM 737 N N . ALA A 1 90 ? 21.404 5.815 -19.649 1.00 84.94 90 ALA A N 1
ATOM 738 C CA . ALA A 1 90 ? 21.061 6.674 -20.782 1.00 84.94 90 ALA A CA 1
ATOM 739 C C . ALA A 1 90 ? 22.309 7.302 -21.426 1.00 84.94 90 ALA A C 1
ATOM 741 O O . ALA A 1 90 ? 22.440 7.325 -22.650 1.00 84.94 90 ALA A O 1
ATOM 742 N N . THR A 1 91 ? 23.255 7.759 -20.601 1.00 85.88 91 THR A N 1
ATOM 743 C CA . THR A 1 91 ? 24.524 8.322 -21.079 1.00 85.88 91 THR A CA 1
ATOM 744 C C . THR A 1 91 ? 25.364 7.269 -21.799 1.00 85.88 91 THR A C 1
ATOM 746 O O . THR A 1 91 ? 25.912 7.545 -22.865 1.00 85.88 91 THR A O 1
ATOM 749 N N . GLN A 1 92 ? 25.431 6.055 -21.252 1.00 85.56 92 GLN A N 1
ATOM 750 C CA . GLN A 1 92 ? 26.157 4.948 -21.865 1.00 85.56 92 GLN A CA 1
ATOM 751 C C . GLN A 1 92 ? 25.532 4.540 -23.206 1.00 85.56 92 GLN A C 1
ATOM 753 O O . GLN A 1 92 ? 26.247 4.421 -24.195 1.00 85.56 92 GLN A O 1
ATOM 758 N N . SER A 1 93 ? 24.201 4.452 -23.279 1.00 86.19 93 SER A N 1
ATOM 759 C CA . SER A 1 93 ? 23.486 4.171 -24.531 1.00 86.19 93 SER A CA 1
ATOM 760 C C . SER A 1 93 ? 23.786 5.208 -25.620 1.00 86.19 93 SER A C 1
ATOM 762 O O . SER A 1 93 ? 24.026 4.845 -26.768 1.00 86.19 93 SER A O 1
ATOM 764 N N . ALA A 1 94 ? 23.826 6.499 -25.273 1.00 84.12 94 ALA A N 1
ATOM 765 C CA . ALA A 1 94 ? 24.149 7.561 -26.229 1.00 84.12 94 ALA A CA 1
ATOM 766 C C . ALA A 1 94 ? 25.612 7.499 -26.719 1.00 84.12 94 ALA A C 1
ATOM 768 O O . ALA A 1 94 ? 25.906 7.803 -27.881 1.00 84.12 94 ALA A O 1
ATOM 769 N N . GLN A 1 95 ? 26.542 7.100 -25.845 1.00 84.56 95 GLN A N 1
ATOM 770 C CA . GLN A 1 95 ? 27.945 6.886 -26.214 1.00 84.56 95 GLN A CA 1
ATOM 771 C C . GLN A 1 95 ? 28.104 5.680 -27.143 1.00 84.56 95 GLN A C 1
ATOM 773 O O . GLN A 1 95 ? 28.812 5.789 -28.146 1.00 84.56 95 GLN A O 1
ATOM 778 N N . ASP A 1 96 ? 27.410 4.578 -26.859 1.00 86.69 96 ASP A N 1
ATOM 779 C CA . ASP A 1 96 ? 27.425 3.371 -27.687 1.00 86.69 96 ASP A CA 1
ATOM 780 C C . ASP A 1 96 ? 26.839 3.642 -29.083 1.00 86.69 96 ASP A C 1
ATOM 782 O O . ASP A 1 96 ? 27.434 3.244 -30.085 1.00 86.69 96 ASP A O 1
ATOM 786 N N . GLU A 1 97 ? 25.739 4.399 -29.182 1.00 85.81 97 GLU A N 1
ATOM 787 C CA . GLU A 1 97 ? 25.186 4.846 -30.471 1.00 85.81 97 GLU A CA 1
ATOM 788 C C . GLU A 1 97 ? 26.177 5.717 -31.255 1.00 85.81 97 GLU A C 1
ATOM 790 O O . GLU A 1 97 ? 26.371 5.538 -32.461 1.00 85.81 97 GLU A O 1
ATOM 795 N N . THR A 1 98 ? 26.844 6.651 -30.574 1.00 85.94 98 THR A N 1
ATOM 796 C CA . THR A 1 98 ? 27.849 7.517 -31.205 1.00 85.94 98 THR A CA 1
ATOM 797 C C . THR A 1 98 ? 29.037 6.701 -31.718 1.00 85.94 98 THR A C 1
ATOM 799 O O . THR A 1 98 ? 29.483 6.902 -32.849 1.00 85.94 98 THR A O 1
ATOM 802 N N . LEU A 1 99 ? 29.533 5.752 -30.921 1.00 87.19 99 LEU A N 1
ATOM 803 C CA . LEU A 1 99 ? 30.636 4.875 -31.304 1.00 87.19 99 LEU A CA 1
ATOM 804 C C . LEU A 1 99 ? 30.252 3.969 -32.479 1.00 87.19 99 LEU A C 1
ATOM 806 O O . LEU A 1 99 ? 31.028 3.844 -33.428 1.00 87.19 99 LEU A O 1
ATOM 810 N N . ALA A 1 100 ? 29.049 3.391 -32.458 1.00 87.06 100 ALA A N 1
ATOM 811 C CA . ALA A 1 100 ? 28.529 2.586 -33.558 1.00 87.06 100 ALA A CA 1
ATOM 812 C C . ALA A 1 100 ? 28.483 3.391 -34.866 1.00 87.06 100 ALA A C 1
ATOM 814 O O . ALA A 1 100 ? 28.962 2.916 -35.897 1.00 87.06 100 ALA A O 1
ATOM 815 N N . ASN A 1 101 ? 27.998 4.636 -34.818 1.00 84.75 101 ASN A N 1
ATOM 816 C CA . ASN A 1 101 ? 27.962 5.530 -35.978 1.00 84.75 101 ASN A CA 1
ATOM 817 C C . ASN A 1 101 ? 29.364 5.859 -36.520 1.00 84.75 101 ASN A C 1
ATOM 819 O O . ASN A 1 101 ? 29.563 5.915 -37.735 1.00 84.75 101 ASN A O 1
ATOM 823 N N . ILE A 1 102 ? 30.355 6.057 -35.645 1.00 87.25 102 ILE A N 1
ATOM 824 C CA . ILE A 1 102 ? 31.749 6.285 -36.058 1.00 87.25 102 ILE A CA 1
ATOM 825 C C . ILE A 1 102 ? 32.314 5.044 -36.762 1.00 87.25 102 ILE A C 1
ATOM 827 O O . ILE A 1 102 ? 32.897 5.173 -37.839 1.00 87.25 102 ILE A O 1
ATOM 831 N N . LEU A 1 103 ? 32.115 3.853 -36.189 1.00 85.19 103 LEU A N 1
ATOM 832 C CA . LEU A 1 103 ? 32.595 2.590 -36.759 1.00 85.19 103 LEU A CA 1
ATOM 833 C C . LEU A 1 103 ? 31.956 2.300 -38.127 1.00 85.19 103 LEU A C 1
ATOM 835 O O . LEU A 1 103 ? 32.664 1.956 -39.073 1.00 85.19 103 LEU A O 1
ATOM 839 N N . LEU A 1 104 ? 30.643 2.515 -38.257 1.00 87.50 104 LEU A N 1
ATOM 840 C CA . LEU A 1 104 ? 29.905 2.395 -39.521 1.00 87.50 104 LEU A CA 1
ATOM 841 C C . LEU A 1 104 ? 30.471 3.315 -40.610 1.00 87.50 104 LEU A C 1
ATOM 843 O O . LEU A 1 104 ? 30.686 2.885 -41.747 1.00 87.50 104 LEU A O 1
ATOM 847 N N . ASN A 1 105 ? 30.764 4.569 -40.262 1.00 84.25 105 ASN A N 1
ATOM 848 C CA . ASN A 1 105 ? 31.348 5.528 -41.198 1.00 84.25 105 ASN A CA 1
ATOM 849 C C . ASN A 1 105 ? 32.781 5.149 -41.604 1.00 84.25 105 ASN A C 1
ATOM 851 O O . ASN A 1 105 ? 33.134 5.285 -42.774 1.00 84.25 105 ASN A O 1
ATOM 855 N N . GLN A 1 106 ? 33.601 4.644 -40.676 1.00 81.12 106 GLN A N 1
ATOM 856 C CA . GLN A 1 106 ? 34.964 4.191 -40.979 1.00 81.12 106 GLN A CA 1
ATOM 857 C C . GLN A 1 106 ? 34.976 2.963 -41.895 1.00 81.12 106 GLN A C 1
ATOM 859 O O . GLN A 1 106 ? 35.747 2.929 -42.851 1.00 81.12 106 GLN A O 1
ATOM 864 N N . MET A 1 107 ? 34.098 1.984 -41.655 1.00 77.88 107 MET A N 1
ATOM 865 C CA . MET A 1 107 ? 33.938 0.829 -42.545 1.00 77.88 107 MET A CA 1
ATOM 866 C C . MET A 1 107 ? 33.511 1.251 -43.953 1.00 77.88 107 MET A C 1
ATOM 868 O O . MET A 1 107 ? 34.133 0.841 -44.928 1.00 77.88 107 MET A O 1
ATOM 872 N N . SER A 1 108 ? 32.527 2.146 -44.054 1.00 74.81 108 SER A N 1
ATOM 873 C CA . SER A 1 108 ? 32.043 2.653 -45.344 1.00 74.81 108 SER A CA 1
ATOM 874 C C . SER A 1 108 ? 33.128 3.406 -46.128 1.00 74.81 108 SER A C 1
ATOM 876 O O . SER A 1 108 ? 33.146 3.365 -47.351 1.00 74.81 108 SER A O 1
ATOM 878 N N . GLN A 1 109 ? 34.058 4.087 -45.449 1.00 73.00 109 GLN A N 1
ATOM 879 C CA . GLN A 1 109 ? 35.191 4.766 -46.095 1.00 73.00 109 GLN A CA 1
ATOM 880 C C . GLN A 1 109 ? 36.306 3.804 -46.534 1.00 73.00 109 GLN A C 1
ATOM 882 O O . GLN A 1 109 ? 37.034 4.114 -47.476 1.00 73.00 109 GLN A O 1
ATOM 887 N N . MET A 1 110 ? 36.451 2.649 -45.877 1.00 66.69 110 MET A N 1
ATOM 888 C CA . MET A 1 110 ? 37.414 1.613 -46.271 1.00 66.69 110 MET A CA 1
ATOM 889 C C . MET A 1 110 ? 36.951 0.800 -47.485 1.00 66.69 110 MET A C 1
ATOM 891 O O . MET A 1 110 ? 37.795 0.319 -48.225 1.00 66.69 110 MET A O 1
ATOM 895 N N . GLU A 1 111 ? 35.643 0.666 -47.717 1.00 62.81 111 GLU A N 1
ATOM 896 C CA . GLU A 1 111 ? 35.090 -0.065 -48.872 1.00 62.81 111 GLU A CA 1
ATOM 897 C C . GLU A 1 111 ? 35.136 0.728 -50.197 1.00 62.81 111 GLU A C 1
ATOM 899 O O . GLU A 1 111 ? 34.887 0.164 -51.261 1.00 62.81 111 GLU A O 1
ATOM 904 N N . VAL A 1 112 ? 35.442 2.031 -50.148 1.00 59.56 112 VAL A N 1
ATOM 905 C CA . VAL A 1 112 ? 35.438 2.944 -51.312 1.00 59.56 112 VAL A CA 1
ATOM 906 C C . VAL A 1 112 ? 36.857 3.232 -51.851 1.00 59.56 112 VAL A C 1
ATOM 908 O O . VAL A 1 112 ? 36.991 3.871 -52.895 1.00 59.56 112 VAL A O 1
ATOM 911 N N . ASN A 1 113 ? 37.911 2.731 -51.192 1.00 49.28 113 ASN A N 1
ATOM 912 C CA . ASN A 1 113 ? 39.310 2.773 -51.659 1.00 49.28 113 ASN A CA 1
ATOM 913 C C . ASN A 1 113 ? 39.788 1.392 -52.118 1.00 49.28 113 ASN A C 1
ATOM 915 O O . ASN A 1 113 ? 40.613 1.353 -53.059 1.00 49.28 113 ASN A O 1
#

Sequence (113 aa):
MKWKTVIGYTEPKAVEVGKTTVYLRRNATKIKDKEGNDAWSYEERQMSLAEYEKYLELMESPEMLIILERFEMQEEENADALLNQMSIMATQSAQDETLANILLNQMSQMEVN

Organism: NCBI:txid2652274